Protein AF-A0A6B3HTA2-F1 (afdb_monomer_lite)

Foldseek 3Di:
DEAEADPVPLHTDQPVVVVVVVCPPPPLDDDDYHYLSPPQAQDNPCVLVVLVVCVVVVNPDDDDGGNDDALRHCVVVVRDPDDDDDDDPPPDDVVVCVVSVND

Secondary structure (DSSP, 8-state):
-EEPBPTTTS-B---HHHHTGGGTT-TT-----EE-TT-SSSS-TTHHHHHHHHHHTT-S--------SSGGGGGGGGT-SS------TTS--HHHHHHTT--

Structure (mmCIF, N/CA/C/O backbone):
data_AF-A0A6B3HTA2-F1
#
_entry.id   AF-A0A6B3HTA2-F1
#
loop_
_atom_site.group_PDB
_atom_site.id
_atom_site.type_symbol
_atom_site.label_atom_id
_atom_site.label_alt_id
_atom_site.label_comp_id
_atom_site.label_asym_id
_atom_site.label_entity_id
_atom_site.label_seq_id
_atom_site.pdbx_PDB_ins_code
_atom_site.Cartn_x
_atom_site.Cartn_y
_atom_site.Cartn_z
_atom_site.occupancy
_atom_site.B_iso_or_equiv
_atom_site.auth_seq_id
_atom_site.auth_comp_id
_atom_site.auth_asym_id
_atom_site.auth_atom_id
_atom_site.pdbx_PDB_model_num
ATOM 1 N N . ALA A 1 1 ? -4.062 1.977 -1.933 1.00 88.50 1 ALA A N 1
ATOM 2 C CA . ALA A 1 1 ? -3.319 1.713 -3.174 1.00 88.50 1 ALA A CA 1
ATOM 3 C C . ALA A 1 1 ? -2.576 2.964 -3.619 1.00 88.50 1 ALA A C 1
ATOM 5 O O . ALA A 1 1 ? -3.133 4.068 -3.538 1.00 88.50 1 ALA A O 1
ATOM 6 N N . VAL A 1 2 ? -1.321 2.795 -4.026 1.00 90.19 2 VAL A N 1
ATOM 7 C CA . VAL A 1 2 ? -0.459 3.851 -4.557 1.00 90.19 2 VAL A CA 1
ATOM 8 C C . VAL A 1 2 ? -0.096 3.490 -5.992 1.00 90.19 2 VAL A C 1
ATOM 10 O O . VAL A 1 2 ? 0.506 2.457 -6.210 1.00 90.19 2 VAL A O 1
ATOM 13 N N . ASP A 1 3 ? -0.387 4.370 -6.944 1.00 90.19 3 ASP A N 1
ATOM 14 C CA . ASP A 1 3 ? -0.027 4.210 -8.354 1.00 90.19 3 ASP A CA 1
ATOM 15 C C . ASP A 1 3 ? 1.171 5.115 -8.728 1.00 90.19 3 ASP A C 1
ATOM 17 O O . ASP A 1 3 ? 1.388 6.171 -8.107 1.00 90.19 3 ASP A O 1
ATOM 21 N N . PRO A 1 4 ? 1.960 4.774 -9.763 1.00 87.81 4 PRO A N 1
ATOM 22 C CA . PRO A 1 4 ? 3.072 5.613 -10.186 1.00 87.81 4 PRO A CA 1
ATOM 23 C C . PRO A 1 4 ? 2.568 6.894 -10.866 1.00 87.81 4 PRO A C 1
ATOM 25 O O . PRO A 1 4 ? 1.636 6.887 -11.674 1.00 87.81 4 PRO A O 1
ATOM 28 N N . SER A 1 5 ? 3.219 8.024 -10.582 1.00 87.81 5 SER A N 1
ATOM 29 C CA . SER A 1 5 ? 3.000 9.256 -11.348 1.00 87.81 5 SER A CA 1
ATOM 30 C C . SER A 1 5 ? 3.707 9.222 -12.704 1.00 87.81 5 SER A C 1
ATOM 32 O O . SER A 1 5 ? 4.845 8.777 -12.824 1.00 87.81 5 SER A O 1
ATOM 34 N N . SER A 1 6 ? 3.049 9.765 -13.728 1.00 86.00 6 SER A N 1
ATOM 35 C CA . SER A 1 6 ? 3.623 9.965 -15.057 1.00 86.00 6 SER A CA 1
ATOM 36 C C . SER A 1 6 ? 4.784 10.966 -14.991 1.00 86.00 6 SER A C 1
ATOM 38 O O . SER A 1 6 ? 4.560 12.111 -14.586 1.00 86.00 6 SER A O 1
ATOM 40 N N . PRO A 1 7 ? 5.992 10.606 -15.463 1.00 79.62 7 PRO A N 1
ATOM 41 C CA . PRO A 1 7 ? 7.130 11.525 -15.479 1.00 79.62 7 PRO A CA 1
ATOM 42 C C . PRO A 1 7 ? 6.976 12.643 -16.523 1.00 79.62 7 PRO A C 1
ATOM 44 O O . PRO A 1 7 ? 7.668 13.651 -16.444 1.00 79.62 7 PRO A O 1
ATOM 47 N N . PHE A 1 8 ? 6.067 12.483 -17.492 1.00 84.81 8 PHE A N 1
ATOM 48 C CA . PHE A 1 8 ? 5.852 13.447 -18.575 1.00 84.81 8 PHE A CA 1
ATOM 49 C C . PHE A 1 8 ? 4.739 14.450 -18.271 1.00 84.81 8 PHE A C 1
ATOM 51 O O . PHE A 1 8 ? 4.872 15.630 -18.574 1.00 84.81 8 PHE A O 1
ATOM 58 N N . SER A 1 9 ? 3.627 13.982 -17.695 1.00 86.88 9 SER A N 1
ATOM 59 C CA . SER A 1 9 ? 2.446 14.823 -17.446 1.00 86.88 9 SER A CA 1
ATOM 60 C C . SER A 1 9 ? 2.291 15.257 -15.988 1.00 86.88 9 SER A C 1
ATOM 62 O O . SER A 1 9 ? 1.505 16.156 -15.706 1.00 86.88 9 SER A O 1
ATOM 64 N N . GLY A 1 10 ? 2.972 14.596 -15.044 1.00 82.44 10 GLY A N 1
ATOM 65 C CA . GLY A 1 10 ? 2.767 14.784 -13.603 1.00 82.44 10 GLY A CA 1
ATOM 66 C C . GLY A 1 10 ? 1.437 14.230 -13.065 1.00 82.44 10 GLY A C 1
ATOM 67 O O . GLY A 1 10 ? 1.222 14.224 -11.852 1.00 82.44 10 GLY A O 1
A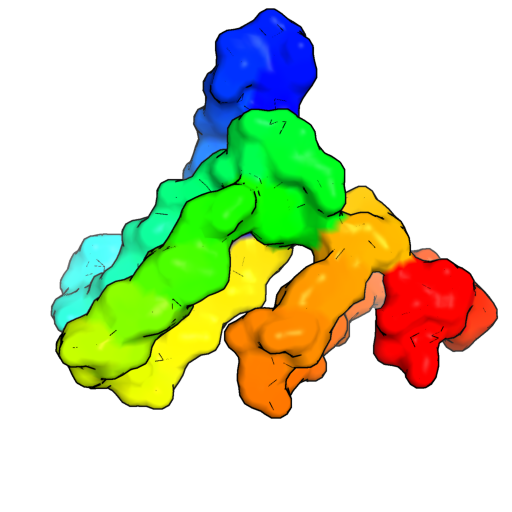TOM 68 N N . GLY A 1 11 ? 0.544 13.751 -13.939 1.00 87.56 11 GLY A N 1
ATOM 69 C CA . GLY A 1 11 ? -0.690 13.060 -13.566 1.00 87.56 11 GLY A CA 1
ATOM 70 C C . GLY A 1 11 ? -0.447 11.614 -13.126 1.00 87.56 11 GLY A C 1
ATOM 71 O O . GLY A 1 11 ? 0.681 11.125 -13.135 1.00 87.56 11 GLY A O 1
ATOM 72 N N . ALA A 1 12 ? -1.513 10.905 -12.759 1.00 86.06 12 ALA A N 1
ATOM 73 C CA . ALA A 1 12 ? -1.463 9.476 -12.459 1.00 86.06 12 ALA A CA 1
ATOM 74 C C . ALA A 1 12 ? -2.743 8.789 -12.931 1.00 86.06 12 ALA A C 1
ATOM 76 O O . ALA A 1 12 ? -3.833 9.357 -12.816 1.00 86.06 12 ALA A O 1
ATOM 77 N N . LEU A 1 13 ? -2.600 7.570 -13.447 1.00 85.56 13 LEU A N 1
ATOM 78 C CA . LEU A 1 13 ? -3.728 6.681 -13.684 1.00 85.56 13 LEU A CA 1
ATOM 79 C C . LEU A 1 13 ? -3.930 5.867 -12.410 1.00 85.56 13 LEU A C 1
ATOM 81 O O . LEU A 1 13 ? -3.093 5.035 -12.094 1.00 85.56 13 LEU A O 1
ATOM 85 N N . LEU A 1 14 ? -5.011 6.143 -11.680 1.00 86.88 14 LEU A N 1
ATOM 86 C CA . LEU A 1 14 ? -5.289 5.483 -10.404 1.00 86.88 14 LEU A CA 1
ATOM 87 C C . LEU A 1 14 ? -6.056 4.173 -10.637 1.00 86.88 14 LEU A C 1
ATOM 89 O O . LEU A 1 14 ? -7.279 4.123 -10.472 1.00 86.88 14 LEU A O 1
ATOM 93 N N . GLY A 1 15 ? -5.350 3.166 -11.153 1.00 83.88 15 GLY A N 1
ATOM 94 C CA . GLY A 1 15 ? -5.940 1.977 -11.767 1.00 83.88 15 GLY A CA 1
ATOM 95 C C . GLY A 1 15 ? -6.525 0.989 -10.765 1.00 83.88 15 GLY A C 1
ATOM 96 O O . GLY A 1 15 ? -7.548 0.362 -11.049 1.00 83.88 15 GLY A O 1
ATOM 97 N N . ASP A 1 16 ? -5.936 0.893 -9.576 1.00 87.69 16 ASP A N 1
ATOM 98 C CA . ASP A 1 16 ? -6.284 -0.150 -8.605 1.00 87.69 16 ASP A CA 1
ATOM 99 C C . ASP A 1 16 ? -7.721 -0.024 -8.102 1.00 87.69 16 ASP A C 1
ATOM 101 O O . ASP A 1 16 ? -8.432 -1.016 -7.943 1.00 87.69 16 ASP A O 1
ATOM 105 N N . ARG A 1 17 ? -8.226 1.209 -7.979 1.00 86.06 17 ARG A N 1
ATOM 106 C CA . ARG A 1 17 ? -9.622 1.447 -7.582 1.00 86.06 17 ARG A CA 1
ATOM 107 C C . ARG A 1 17 ? -10.623 0.822 -8.550 1.00 86.06 17 ARG A C 1
ATOM 109 O O . ARG A 1 17 ? -11.670 0.361 -8.109 1.00 86.06 17 ARG A O 1
ATOM 116 N N . ILE A 1 18 ? -10.326 0.804 -9.850 1.00 87.25 18 ILE A N 1
ATOM 117 C CA . ILE A 1 18 ? -11.231 0.228 -10.857 1.00 87.25 18 ILE A CA 1
ATOM 118 C C . ILE A 1 18 ? -11.380 -1.284 -10.637 1.00 87.25 18 ILE A C 1
ATOM 120 O O . ILE A 1 18 ? -12.449 -1.835 -10.883 1.00 87.25 18 ILE A O 1
ATOM 124 N N . ARG A 1 19 ? -10.339 -1.948 -10.118 1.00 89.19 19 ARG A N 1
ATOM 125 C CA . ARG A 1 19 ? -10.356 -3.383 -9.797 1.00 89.19 19 ARG A CA 1
ATOM 126 C C . ARG A 1 19 ? -11.111 -3.705 -8.503 1.00 89.19 19 ARG A C 1
ATOM 128 O O . ARG A 1 19 ? -11.445 -4.861 -8.285 1.00 89.19 19 ARG A O 1
ATOM 135 N N . MET A 1 20 ? -11.407 -2.701 -7.676 1.00 89.69 20 MET A N 1
ATOM 136 C CA . MET A 1 20 ? -12.119 -2.832 -6.397 1.00 89.69 20 MET A CA 1
ATOM 137 C C . MET A 1 20 ? -13.566 -2.312 -6.454 1.00 89.69 20 MET A C 1
ATOM 139 O O . MET A 1 20 ? -14.128 -1.926 -5.428 1.00 89.69 20 MET A O 1
ATOM 143 N N . ALA A 1 21 ? -14.171 -2.251 -7.644 1.00 86.88 21 ALA A N 1
ATOM 144 C CA . ALA A 1 21 ? -15.482 -1.629 -7.838 1.00 86.88 21 ALA A CA 1
ATOM 145 C C . ALA A 1 21 ? -16.585 -2.237 -6.953 1.00 86.88 21 ALA A C 1
ATOM 147 O O . ALA A 1 21 ? -17.432 -1.499 -6.454 1.00 86.88 21 ALA A O 1
ATOM 148 N N . ASP A 1 22 ? -16.522 -3.544 -6.688 1.00 88.81 22 ASP A N 1
ATOM 149 C CA . ASP A 1 22 ? -17.493 -4.255 -5.847 1.00 88.81 22 ASP A CA 1
ATOM 150 C C . ASP A 1 22 ? -17.510 -3.751 -4.392 1.00 88.81 22 ASP A C 1
ATOM 152 O O . ASP A 1 22 ? -18.541 -3.810 -3.725 1.00 88.81 22 ASP A O 1
ATOM 156 N N . HIS A 1 23 ? -16.399 -3.183 -3.911 1.00 89.38 23 HIS A N 1
ATOM 157 C CA . HIS A 1 23 ? -16.288 -2.601 -2.570 1.00 89.38 23 HIS A CA 1
ATOM 158 C C . HIS A 1 23 ? -16.565 -1.094 -2.534 1.00 89.38 23 HIS A C 1
ATOM 160 O O . HIS A 1 23 ? -16.553 -0.492 -1.464 1.00 89.38 23 HIS A O 1
ATOM 166 N N . ALA A 1 24 ? -16.827 -0.448 -3.676 1.00 84.31 24 ALA A N 1
ATOM 167 C CA . ALA A 1 24 ? -17.016 1.003 -3.729 1.00 84.31 24 ALA A CA 1
ATOM 168 C C . ALA A 1 24 ? -18.249 1.488 -2.944 1.00 84.31 24 ALA A C 1
ATOM 170 O O . ALA A 1 24 ? -18.290 2.645 -2.527 1.00 84.31 24 ALA A O 1
ATOM 171 N N . SER A 1 25 ? -19.246 0.620 -2.759 1.00 86.69 25 SER A N 1
ATOM 172 C CA . SER A 1 25 ? -20.464 0.888 -1.984 1.00 86.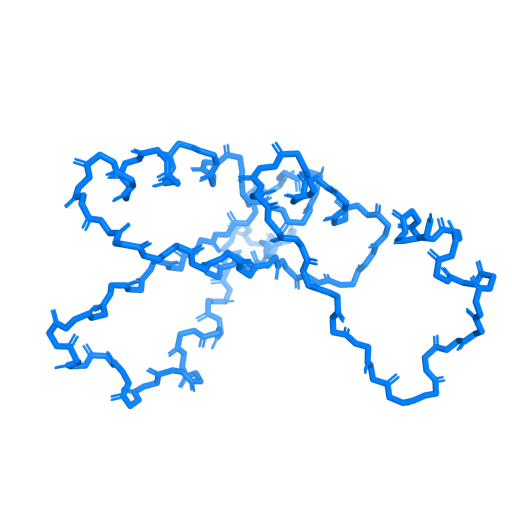69 25 SER A CA 1
ATOM 173 C C . SER A 1 25 ? -20.522 0.133 -0.656 1.00 86.69 25 SER A C 1
ATOM 175 O O . SER A 1 25 ? -21.569 0.138 -0.009 1.00 86.69 25 SER A O 1
ATOM 177 N N . ASP A 1 26 ? -19.444 -0.545 -0.263 1.00 93.62 26 ASP A N 1
ATOM 178 C CA . ASP A 1 26 ? -19.393 -1.268 1.002 1.00 93.62 26 ASP A CA 1
ATOM 179 C C . ASP A 1 26 ? -19.224 -0.260 2.157 1.00 93.62 26 ASP A C 1
ATOM 181 O O . ASP A 1 26 ? -18.210 0.440 2.214 1.00 93.62 26 ASP A O 1
ATOM 185 N N . PRO A 1 27 ? -20.202 -0.142 3.077 1.00 90.81 27 PRO A N 1
ATOM 186 C CA . PRO A 1 27 ? -20.157 0.847 4.152 1.00 90.81 27 PRO A CA 1
ATOM 187 C C . PRO A 1 27 ? -19.008 0.618 5.143 1.00 90.81 27 PRO A C 1
ATOM 189 O O . PRO A 1 27 ? -18.656 1.546 5.869 1.00 90.81 27 PRO A O 1
ATOM 192 N N . GLY A 1 28 ? -18.430 -0.588 5.188 1.00 92.81 28 GLY A N 1
ATOM 193 C CA . GLY A 1 28 ? -17.268 -0.908 6.016 1.00 92.81 28 GLY A CA 1
ATOM 194 C C . GLY A 1 28 ? -15.926 -0.619 5.342 1.00 92.81 28 GLY A C 1
ATOM 195 O O . GLY A 1 28 ? -14.886 -0.799 5.971 1.00 92.81 28 GLY A O 1
ATOM 196 N N . VAL A 1 29 ? -15.919 -0.185 4.077 1.00 94.62 29 VAL A N 1
ATOM 197 C CA . VAL A 1 29 ? -14.695 -0.048 3.284 1.00 94.62 29 VAL A CA 1
ATOM 198 C C . VAL A 1 29 ? -14.470 1.398 2.868 1.00 94.62 29 VAL A C 1
ATOM 200 O O . VAL A 1 29 ? -15.290 2.040 2.215 1.00 94.62 29 VAL A O 1
ATOM 203 N N . TYR A 1 30 ? -13.279 1.902 3.182 1.00 94.19 30 TYR A N 1
ATOM 204 C CA . TYR A 1 30 ? -12.795 3.180 2.683 1.00 94.19 30 TYR A CA 1
ATOM 205 C C . TYR A 1 30 ? -11.597 2.973 1.754 1.00 94.19 30 TYR A C 1
ATOM 207 O O . TYR A 1 30 ? -10.582 2.404 2.147 1.00 94.19 30 TYR A O 1
ATOM 215 N N . ILE A 1 31 ? -11.687 3.479 0.518 1.00 93.56 31 ILE A N 1
ATOM 216 C CA . ILE A 1 31 ? -10.624 3.337 -0.489 1.00 93.56 31 ILE A CA 1
ATOM 217 C C . ILE A 1 31 ? -10.022 4.700 -0.823 1.00 93.56 31 ILE A C 1
ATOM 219 O O . ILE A 1 31 ? -10.626 5.522 -1.525 1.00 93.56 31 ILE A O 1
ATOM 223 N N . ARG A 1 32 ? -8.763 4.911 -0.430 1.00 94.00 32 ARG A N 1
ATOM 224 C CA . ARG A 1 32 ? -7.955 6.054 -0.871 1.00 94.00 32 ARG A CA 1
ATOM 225 C C . ARG A 1 32 ? -6.930 5.631 -1.923 1.00 94.00 32 ARG A C 1
ATOM 227 O O . ARG A 1 32 ? -6.012 4.868 -1.635 1.00 94.00 32 ARG A O 1
ATOM 234 N N . SER A 1 33 ? -7.069 6.186 -3.126 1.00 94.06 33 SER A N 1
ATOM 235 C CA . SER A 1 33 ? -6.065 6.072 -4.189 1.00 94.06 33 SER A CA 1
ATOM 236 C C . SER A 1 33 ? -5.095 7.247 -4.119 1.00 94.06 33 SER A C 1
ATOM 238 O O . SER A 1 33 ? -5.508 8.397 -3.912 1.00 94.06 33 SER A O 1
ATOM 240 N N . MET A 1 34 ? -3.805 6.964 -4.261 1.00 94.19 34 MET A N 1
ATOM 241 C CA . MET A 1 34 ? -2.723 7.941 -4.150 1.00 94.19 34 MET A CA 1
ATOM 242 C C . MET A 1 34 ? -1.753 7.765 -5.312 1.00 94.19 34 MET A C 1
ATOM 244 O O . MET A 1 34 ? -1.654 6.688 -5.876 1.00 94.19 34 MET A O 1
ATOM 248 N N . ALA A 1 35 ? -1.035 8.827 -5.660 1.00 92.19 35 ALA A N 1
ATOM 249 C CA . ALA A 1 35 ? 0.035 8.765 -6.646 1.00 92.19 35 ALA A CA 1
ATOM 250 C C . ALA A 1 35 ? 1.372 9.071 -5.969 1.00 92.19 35 ALA A C 1
ATOM 252 O O . ALA A 1 35 ? 1.388 9.888 -5.041 1.00 92.19 35 ALA A O 1
ATOM 253 N N . THR A 1 36 ? 2.480 8.498 -6.447 1.00 89.44 36 THR A N 1
ATOM 254 C CA . THR A 1 36 ? 3.819 8.758 -5.872 1.00 89.44 36 THR A CA 1
ATOM 255 C C . THR A 1 36 ? 4.228 10.224 -5.919 1.00 89.44 36 THR A C 1
ATOM 257 O O . THR A 1 36 ? 4.956 10.689 -5.047 1.00 89.44 36 THR A O 1
ATOM 260 N N . ARG A 1 37 ? 3.746 10.976 -6.919 1.00 89.31 37 ARG A N 1
ATOM 261 C CA . ARG A 1 37 ? 4.051 12.400 -7.147 1.00 89.31 37 ARG A CA 1
ATOM 262 C C . ARG A 1 37 ? 5.555 12.685 -7.191 1.00 89.31 37 ARG A C 1
ATOM 264 O O . ARG A 1 37 ? 6.011 13.704 -6.685 1.00 89.31 37 ARG A O 1
ATOM 271 N N . GLY A 1 38 ? 6.310 11.779 -7.811 1.00 81.81 38 GLY A N 1
ATOM 272 C CA . GLY A 1 38 ? 7.762 11.897 -7.956 1.00 81.81 38 GLY A CA 1
ATOM 273 C C . GLY A 1 38 ? 8.561 11.459 -6.728 1.00 81.81 38 GLY A C 1
ATOM 274 O O . GLY A 1 38 ? 9.782 11.583 -6.747 1.00 81.81 38 GLY A O 1
ATOM 275 N N . HIS A 1 39 ? 7.907 10.934 -5.683 1.00 85.31 39 HIS A N 1
ATOM 276 C CA . HIS A 1 39 ? 8.607 10.267 -4.585 1.00 85.31 39 HIS A CA 1
ATOM 277 C C . HIS A 1 39 ? 9.379 9.056 -5.111 1.00 85.31 39 HIS A C 1
ATOM 279 O O . HIS A 1 39 ? 8.843 8.251 -5.876 1.00 85.31 39 HIS A O 1
ATOM 285 N N . LEU A 1 40 ? 10.643 8.952 -4.704 1.00 76.56 40 LEU A N 1
ATOM 286 C CA . LEU A 1 40 ? 11.513 7.830 -5.033 1.00 76.56 40 LEU A CA 1
ATOM 287 C C . LEU A 1 40 ? 11.237 6.705 -4.031 1.00 76.56 40 LEU A C 1
ATOM 289 O O . LEU A 1 40 ? 11.865 6.643 -2.979 1.00 76.56 40 LEU A O 1
ATOM 293 N N . GLY A 1 41 ? 10.265 5.851 -4.346 1.00 83.06 41 GLY A N 1
ATOM 294 C CA . GLY A 1 41 ? 9.855 4.745 -3.486 1.00 83.06 41 GLY A CA 1
ATOM 295 C C . GLY A 1 41 ? 8.556 4.088 -3.945 1.00 83.06 41 GLY A C 1
ATOM 296 O O . GLY A 1 41 ? 7.886 4.571 -4.859 1.00 83.06 41 GLY A O 1
ATOM 297 N N . GLY A 1 42 ? 8.184 2.998 -3.274 1.00 87.31 42 GLY A N 1
ATOM 298 C CA . GLY A 1 42 ? 6.916 2.293 -3.507 1.00 87.31 42 GLY A CA 1
ATOM 299 C C . GLY A 1 42 ? 5.673 2.996 -2.961 1.00 87.31 42 GLY A C 1
ATOM 300 O O . GLY A 1 42 ? 4.562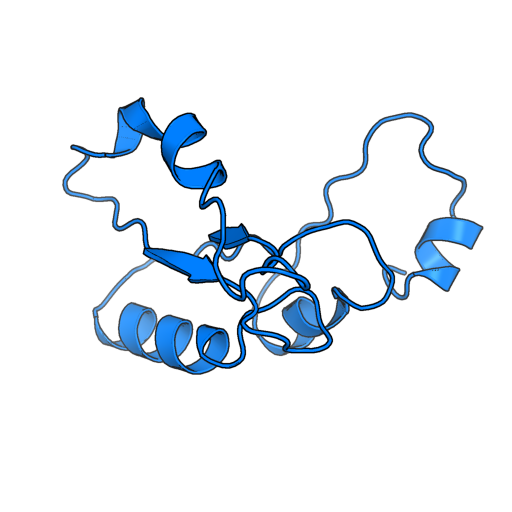 2.507 -3.158 1.00 87.31 42 GLY A O 1
ATOM 301 N N . LEU A 1 43 ? 5.842 4.116 -2.255 1.00 91.50 43 LEU A N 1
ATOM 302 C CA . LEU A 1 43 ? 4.774 4.841 -1.576 1.00 91.50 43 LEU A CA 1
ATOM 303 C C . LEU A 1 43 ? 4.641 6.278 -2.082 1.00 91.50 43 LEU A C 1
ATOM 305 O O . LEU A 1 43 ? 5.529 6.849 -2.707 1.00 91.50 43 LEU A O 1
ATOM 309 N N . ALA A 1 44 ? 3.497 6.891 -1.795 1.00 92.88 44 ALA A N 1
ATOM 310 C CA . ALA A 1 44 ? 3.365 8.335 -1.890 1.00 92.88 44 ALA A CA 1
ATOM 311 C C . ALA A 1 44 ? 3.975 8.977 -0.642 1.00 92.88 44 ALA A C 1
ATOM 313 O O . ALA A 1 44 ? 3.779 8.470 0.460 1.00 92.88 44 ALA A O 1
ATOM 314 N N . TRP A 1 45 ? 4.591 10.153 -0.787 1.00 91.69 45 TRP A N 1
ATOM 315 C CA . TRP A 1 45 ? 5.104 10.930 0.353 1.00 91.69 45 TRP A CA 1
ATOM 316 C C . TRP A 1 45 ? 4.062 11.147 1.466 1.00 91.69 45 TRP A C 1
ATOM 318 O O . TRP A 1 45 ? 4.401 11.266 2.640 1.00 91.69 45 TRP A O 1
ATOM 328 N N . SER A 1 46 ? 2.781 11.220 1.091 1.00 94.31 46 SER A N 1
ATOM 329 C CA . SER A 1 46 ? 1.661 11.421 2.010 1.00 94.31 46 SER A CA 1
ATOM 330 C C . SER A 1 46 ? 1.065 10.128 2.591 1.00 94.31 46 SER A C 1
ATOM 332 O O . SER A 1 46 ? 0.102 10.202 3.357 1.00 94.31 46 SER A O 1
ATOM 334 N N . ALA A 1 47 ? 1.573 8.949 2.215 1.00 94.75 47 ALA A N 1
ATOM 335 C CA . ALA A 1 47 ? 1.033 7.666 2.664 1.00 94.75 47 ALA A CA 1
ATOM 336 C C . ALA A 1 47 ? 1.169 7.461 4.187 1.00 94.75 47 ALA A C 1
ATOM 338 O O . ALA A 1 47 ? 0.154 7.136 4.803 1.00 94.75 47 ALA A O 1
ATOM 339 N N . PRO A 1 48 ? 2.317 7.747 4.841 1.00 94.81 48 PRO A N 1
ATOM 340 C CA . PRO A 1 48 ? 2.438 7.628 6.300 1.00 94.81 48 PRO A CA 1
ATOM 341 C C . PRO A 1 48 ? 1.415 8.470 7.075 1.00 94.81 48 PRO A C 1
ATOM 343 O O . PRO A 1 48 ? 0.868 8.052 8.093 1.00 94.81 48 PRO A O 1
ATOM 346 N N . GLN A 1 49 ? 1.124 9.674 6.588 1.00 96.69 49 GLN A N 1
ATOM 347 C CA . GLN A 1 49 ? 0.148 10.577 7.189 1.00 96.69 49 GLN A CA 1
ATOM 348 C C . GLN A 1 49 ? -1.275 10.057 6.970 1.00 96.69 49 GLN A C 1
ATOM 350 O O . GLN A 1 49 ? -2.095 10.150 7.878 1.00 96.69 49 GLN A O 1
ATOM 355 N N . ALA A 1 50 ? -1.567 9.484 5.799 1.00 96.94 50 ALA A N 1
ATOM 356 C CA . ALA A 1 50 ? -2.855 8.854 5.533 1.00 96.94 50 ALA A CA 1
ATOM 357 C C . ALA A 1 50 ? -3.101 7.649 6.455 1.00 96.94 50 ALA A C 1
ATOM 359 O O . ALA A 1 50 ? -4.191 7.548 7.008 1.00 96.94 50 ALA A O 1
ATOM 360 N N . ILE A 1 51 ? -2.090 6.800 6.683 1.00 97.19 51 ILE A N 1
ATOM 361 C CA . ILE A 1 51 ? -2.173 5.666 7.621 1.00 97.19 51 ILE A CA 1
ATOM 362 C C . ILE A 1 51 ? -2.564 6.162 9.018 1.00 97.19 51 ILE A C 1
ATOM 364 O O . ILE A 1 51 ? -3.544 5.690 9.580 1.00 97.19 51 ILE A O 1
ATOM 368 N N . ARG A 1 52 ? -1.879 7.191 9.536 1.00 97.00 52 ARG A N 1
ATOM 369 C CA . ARG A 1 52 ? -2.187 7.778 10.856 1.00 97.00 52 ARG A CA 1
ATOM 370 C C . ARG A 1 52 ? -3.601 8.347 10.953 1.00 97.00 52 ARG A C 1
ATOM 372 O O . ARG A 1 52 ? -4.217 8.278 12.008 1.00 97.00 52 ARG A O 1
ATOM 379 N N . VAL A 1 53 ? -4.104 8.946 9.874 1.00 97.94 53 VAL A N 1
ATOM 380 C CA . VAL A 1 53 ? -5.475 9.474 9.841 1.00 97.94 53 VAL A CA 1
ATOM 381 C C . VAL A 1 53 ? -6.497 8.341 9.873 1.00 97.94 53 VAL A C 1
ATOM 383 O O . VAL A 1 53 ? -7.497 8.473 10.567 1.00 97.94 53 VAL A O 1
ATOM 386 N N . LEU A 1 54 ? -6.259 7.250 9.143 1.00 97.25 54 LEU A N 1
ATOM 387 C CA . LEU A 1 54 ? -7.155 6.090 9.128 1.00 97.25 54 LEU A CA 1
ATOM 388 C C . LEU A 1 54 ? -7.164 5.360 10.474 1.00 97.25 54 LEU A C 1
ATOM 390 O O . LEU A 1 54 ? -8.233 5.014 10.966 1.00 97.25 54 LEU A O 1
ATOM 394 N N . ASP A 1 55 ? -5.997 5.216 11.098 1.00 97.06 55 ASP A N 1
ATOM 395 C CA . ASP A 1 55 ? -5.859 4.660 12.448 1.00 97.06 55 ASP A CA 1
ATOM 396 C C . ASP A 1 55 ? -6.642 5.505 13.466 1.00 97.06 55 ASP A C 1
ATOM 398 O O . ASP A 1 55 ? -7.549 5.022 14.142 1.00 97.06 55 ASP A O 1
ATOM 402 N N . ALA A 1 56 ? -6.419 6.824 13.466 1.00 97.88 56 ALA A N 1
ATOM 403 C CA . ALA A 1 56 ? -7.157 7.750 14.325 1.00 97.88 56 ALA A CA 1
ATOM 404 C C . ALA A 1 56 ? -8.668 7.818 14.021 1.00 97.88 56 A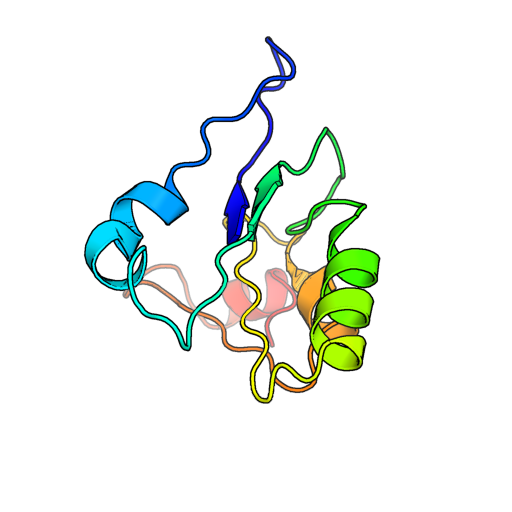LA A C 1
ATOM 406 O O . ALA A 1 56 ? -9.449 8.213 14.888 1.00 97.88 56 ALA A O 1
ATOM 407 N N . ALA A 1 57 ? -9.089 7.461 12.805 1.00 96.50 57 ALA A N 1
ATOM 408 C CA . ALA A 1 57 ? -10.495 7.379 12.415 1.00 96.50 57 ALA A CA 1
ATOM 409 C C . ALA A 1 57 ? -11.172 6.071 12.863 1.00 96.50 57 ALA A C 1
ATOM 411 O O . ALA A 1 57 ? -12.377 5.923 12.658 1.00 96.50 57 ALA A O 1
ATOM 412 N N . GLY A 1 58 ? -10.432 5.148 13.485 1.00 96.50 58 GLY A N 1
ATOM 413 C CA . GLY A 1 58 ? -10.955 3.879 13.985 1.00 96.50 58 GLY A CA 1
ATOM 414 C C . GLY A 1 58 ? -11.069 2.795 12.915 1.00 96.50 58 GLY A C 1
ATOM 415 O O . GLY A 1 58 ? -11.920 1.920 13.037 1.00 96.50 58 GLY A O 1
ATOM 416 N N . CYS A 1 59 ? -10.262 2.848 11.850 1.00 96.94 59 CYS A N 1
ATOM 417 C CA . CYS A 1 59 ? -10.166 1.729 10.915 1.00 96.94 59 CYS A CA 1
ATOM 418 C C . CYS A 1 59 ? -9.441 0.552 11.585 1.00 96.94 59 CYS A C 1
ATOM 420 O O . CYS A 1 59 ? -8.236 0.624 11.800 1.00 96.94 59 CYS A O 1
ATOM 422 N N . ASP A 1 60 ? -10.159 -0.544 11.847 1.00 95.69 60 ASP A N 1
ATOM 423 C CA . ASP A 1 60 ? -9.596 -1.734 12.506 1.00 95.69 60 ASP A CA 1
ATOM 424 C C . ASP A 1 60 ? -8.459 -2.388 11.700 1.00 95.69 60 ASP A C 1
ATOM 426 O O . ASP A 1 60 ? -7.530 -2.963 12.263 1.00 95.69 60 ASP A O 1
ATOM 430 N N . VAL A 1 61 ? -8.544 -2.322 10.366 1.00 96.69 61 VAL A N 1
ATOM 431 C CA . VAL A 1 61 ? -7.550 -2.878 9.441 1.00 96.69 61 VAL A CA 1
ATOM 432 C C . VAL A 1 61 ? -7.231 -1.850 8.363 1.00 96.69 61 VAL A C 1
ATOM 434 O O . VAL A 1 61 ? -8.122 -1.363 7.665 1.00 96.69 61 VAL A O 1
ATOM 437 N N . ILE A 1 62 ? -5.942 -1.557 8.187 1.00 97.69 62 ILE A N 1
ATOM 438 C CA . ILE A 1 62 ? -5.440 -0.639 7.161 1.00 97.69 62 ILE A CA 1
ATOM 439 C C . ILE A 1 62 ? -4.565 -1.429 6.192 1.00 97.69 62 ILE A C 1
ATOM 441 O O . ILE A 1 62 ? -3.456 -1.840 6.524 1.00 97.69 62 ILE A O 1
ATOM 445 N N . LEU A 1 63 ? -5.060 -1.626 4.970 1.00 96.31 63 LEU A N 1
ATOM 446 C CA . LEU A 1 63 ? -4.298 -2.259 3.896 1.00 96.31 63 LEU A CA 1
ATOM 447 C C . LEU A 1 63 ? -3.611 -1.198 3.036 1.00 96.31 63 LEU A C 1
ATOM 449 O O . LEU A 1 63 ? -4.255 -0.294 2.496 1.00 96.31 63 LEU A O 1
ATOM 453 N N . VAL A 1 64 ? -2.295 -1.335 2.881 1.00 95.50 64 VAL A N 1
ATOM 454 C CA . VAL A 1 64 ? -1.477 -0.450 2.049 1.00 95.50 64 VAL A CA 1
ATOM 455 C C . VAL A 1 64 ? -0.850 -1.262 0.928 1.00 95.50 64 VAL A C 1
ATOM 457 O O . VAL A 1 64 ? 0.002 -2.114 1.150 1.00 95.50 64 VAL A O 1
ATOM 460 N N . GLU A 1 65 ? -1.278 -0.959 -0.289 1.00 93.31 65 GLU A N 1
ATOM 461 C CA . GLU A 1 65 ? -0.696 -1.481 -1.522 1.00 93.31 65 GLU A CA 1
ATOM 462 C C . GLU A 1 65 ? 0.262 -0.438 -2.100 1.00 93.31 65 GLU A C 1
ATOM 464 O O . GLU A 1 65 ? -0.116 0.731 -2.264 1.00 93.31 65 GLU A O 1
ATOM 469 N N . THR A 1 66 ? 1.504 -0.860 -2.339 1.00 91.88 66 THR A N 1
ATOM 470 C CA . THR A 1 66 ? 2.559 -0.063 -2.973 1.00 91.88 66 THR A CA 1
ATOM 471 C C . THR A 1 66 ? 2.379 -0.046 -4.492 1.00 91.88 66 THR A C 1
ATOM 473 O O . THR A 1 66 ? 1.603 -0.815 -5.044 1.00 91.88 66 THR A O 1
ATOM 476 N N . VAL A 1 67 ? 3.144 0.803 -5.176 1.00 88.12 67 VAL A N 1
ATOM 477 C CA . VAL A 1 67 ? 3.181 0.895 -6.651 1.00 88.12 67 VAL A CA 1
ATOM 478 C C . VAL A 1 67 ? 3.557 -0.414 -7.343 1.00 88.12 67 VAL A C 1
ATOM 480 O O . VAL A 1 67 ? 3.106 -0.683 -8.456 1.00 88.12 67 VAL A O 1
ATOM 483 N N . GLY A 1 68 ? 4.419 -1.201 -6.700 1.00 77.75 68 GLY A N 1
ATOM 484 C CA . GLY A 1 68 ? 5.052 -2.372 -7.291 1.00 77.75 68 GLY A CA 1
ATOM 485 C C . GLY A 1 68 ? 6.194 -2.065 -8.274 1.00 77.75 68 GLY A C 1
ATOM 486 O O . GLY A 1 68 ? 6.370 -0.946 -8.751 1.00 77.75 68 GLY A O 1
ATOM 487 N N . VAL A 1 69 ? 6.940 -3.137 -8.563 1.00 63.81 69 VAL A N 1
ATOM 488 C CA . VAL A 1 69 ? 8.140 -3.291 -9.410 1.00 63.81 69 VAL A CA 1
ATOM 489 C C . VAL A 1 69 ? 9.364 -2.419 -9.092 1.00 63.81 69 VAL A C 1
ATOM 491 O O . VAL A 1 69 ? 9.695 -1.477 -9.811 1.00 63.81 69 VAL A O 1
ATOM 494 N N . GLY A 1 70 ? 10.167 -2.893 -8.136 1.00 64.44 70 GLY A N 1
ATOM 495 C CA . GLY A 1 70 ? 11.507 -2.383 -7.878 1.00 64.44 70 GLY A CA 1
ATOM 496 C C . GLY A 1 70 ? 12.038 -2.694 -6.477 1.00 64.44 70 GLY A C 1
ATOM 497 O O . GLY A 1 70 ? 11.342 -3.122 -5.566 1.00 64.44 70 GLY A O 1
ATOM 498 N N . GLN A 1 71 ? 13.332 -2.444 -6.279 1.00 58.16 71 GLN A N 1
ATOM 499 C CA . GLN A 1 71 ? 13.958 -2.532 -4.949 1.00 58.16 71 GLN A CA 1
ATOM 500 C C . GLN A 1 71 ? 13.627 -1.325 -4.059 1.00 58.16 71 GLN A C 1
ATOM 502 O O . GLN A 1 71 ? 14.056 -1.239 -2.913 1.00 58.16 71 GLN A O 1
ATOM 507 N N . SER A 1 72 ? 12.895 -0.355 -4.602 1.00 63.34 72 SER A N 1
ATOM 508 C CA . SER A 1 72 ? 12.531 0.884 -3.921 1.00 63.34 72 SER A CA 1
ATOM 509 C C . SER A 1 72 ? 11.235 0.745 -3.113 1.00 63.34 72 SER A C 1
ATOM 511 O O . SER A 1 72 ? 10.848 1.680 -2.414 1.00 63.34 72 SER A O 1
ATOM 513 N N . GLU A 1 73 ? 10.566 -0.413 -3.163 1.00 71.44 73 GLU A N 1
ATOM 514 C CA . GLU A 1 73 ? 9.311 -0.655 -2.441 1.00 71.44 73 GLU A CA 1
ATOM 515 C C . GLU A 1 73 ? 9.480 -1.166 -1.003 1.00 71.44 73 GLU A C 1
ATOM 517 O O . GLU A 1 73 ? 8.482 -1.320 -0.304 1.00 71.44 73 GLU A O 1
ATOM 522 N N . VAL A 1 74 ? 10.710 -1.359 -0.512 1.00 76.94 74 VAL A N 1
ATOM 523 C CA . VAL A 1 74 ? 10.970 -1.857 0.858 1.00 76.94 74 VAL A CA 1
ATOM 524 C C . VAL A 1 74 ? 10.549 -0.847 1.941 1.00 76.94 74 VAL A C 1
ATOM 526 O O . VAL A 1 74 ? 10.397 -1.207 3.104 1.00 76.94 74 VAL A O 1
ATOM 529 N N . GLU A 1 75 ? 10.279 0.412 1.573 1.00 86.12 75 GLU A N 1
ATOM 530 C CA . GLU A 1 75 ? 9.810 1.460 2.495 1.00 86.12 75 GLU A CA 1
ATOM 531 C C . GLU A 1 75 ? 8.566 1.034 3.296 1.00 86.12 75 GLU A C 1
ATOM 533 O O . GLU A 1 75 ? 8.439 1.397 4.470 1.00 86.12 75 GLU A O 1
ATOM 538 N N . ILE A 1 76 ? 7.694 0.203 2.708 1.00 89.44 76 ILE A N 1
ATOM 539 C CA . ILE A 1 76 ? 6.487 -0.307 3.372 1.00 89.44 76 ILE A CA 1
ATOM 540 C C . ILE A 1 76 ? 6.793 -1.092 4.651 1.00 89.44 76 ILE A C 1
ATOM 542 O O . ILE A 1 76 ? 6.025 -1.002 5.606 1.00 89.44 76 ILE A O 1
ATOM 546 N N . ALA A 1 77 ? 7.945 -1.767 4.722 1.00 89.06 77 ALA A N 1
ATOM 547 C CA . ALA A 1 77 ? 8.353 -2.534 5.897 1.00 89.06 77 ALA A CA 1
ATOM 548 C C . ALA A 1 77 ? 8.540 -1.654 7.144 1.00 89.06 77 ALA A C 1
ATOM 550 O O . ALA A 1 77 ? 8.440 -2.140 8.264 1.00 89.06 77 ALA A O 1
ATOM 551 N N . SER A 1 78 ? 8.786 -0.352 6.959 1.00 90.06 78 SER A N 1
ATOM 552 C CA . SER A 1 78 ? 8.878 0.617 8.058 1.00 90.06 78 SER A CA 1
ATOM 553 C C . SER A 1 78 ? 7.535 1.241 8.454 1.00 90.06 78 SER A C 1
ATOM 555 O O . SER A 1 78 ? 7.461 1.919 9.477 1.00 90.06 78 SER A O 1
ATOM 557 N N . GLN A 1 79 ? 6.496 1.069 7.629 1.00 92.69 79 GLN A N 1
ATOM 558 C CA . GLN A 1 79 ? 5.195 1.730 7.780 1.00 92.69 79 GLN A CA 1
ATOM 559 C C . GLN A 1 79 ? 4.071 0.776 8.201 1.00 92.69 79 GLN A C 1
ATOM 561 O O . GLN A 1 79 ? 3.010 1.251 8.598 1.00 92.69 79 GLN A O 1
ATOM 566 N N . ALA A 1 80 ? 4.278 -0.537 8.088 1.00 93.81 80 ALA A N 1
ATOM 567 C CA . ALA A 1 80 ? 3.270 -1.554 8.359 1.00 93.81 80 ALA A CA 1
ATOM 568 C C . ALA A 1 80 ? 3.740 -2.545 9.430 1.00 93.81 80 ALA A C 1
ATOM 570 O O . ALA A 1 80 ? 4.890 -2.981 9.417 1.00 93.81 80 ALA A O 1
ATOM 571 N N . ASP A 1 81 ? 2.819 -2.967 10.300 1.00 95.69 81 ASP A N 1
ATOM 572 C CA . ASP A 1 81 ? 3.081 -3.990 11.323 1.00 95.69 81 ASP A CA 1
ATOM 573 C C . ASP A 1 81 ? 3.379 -5.363 10.709 1.00 95.69 81 ASP A C 1
ATOM 575 O O . ASP A 1 81 ? 4.104 -6.183 11.268 1.00 95.69 81 ASP A O 1
ATOM 579 N N . THR A 1 82 ? 2.787 -5.644 9.549 1.00 94.19 82 THR A N 1
ATOM 580 C CA . THR A 1 82 ? 3.008 -6.868 8.781 1.00 94.19 82 THR A CA 1
ATOM 581 C C . THR A 1 82 ? 3.122 -6.518 7.309 1.00 94.19 82 THR A C 1
ATOM 583 O O . THR A 1 82 ? 2.260 -5.844 6.750 1.00 94.19 82 THR A O 1
ATOM 586 N N . SER A 1 83 ? 4.186 -7.002 6.673 1.00 90.62 83 SER A N 1
ATOM 587 C CA . SER A 1 83 ? 4.408 -6.848 5.236 1.00 90.62 83 SER A CA 1
ATOM 588 C C . SER A 1 83 ? 4.166 -8.171 4.523 1.00 90.62 83 SER A C 1
ATOM 590 O O . SER A 1 83 ? 4.692 -9.208 4.924 1.00 90.62 83 SER A O 1
ATOM 592 N N . VAL A 1 84 ? 3.377 -8.127 3.451 1.00 90.00 84 VAL A N 1
ATOM 593 C CA . VAL A 1 84 ? 3.108 -9.277 2.583 1.00 90.00 84 VAL A CA 1
ATOM 594 C C . VAL A 1 84 ? 3.683 -8.980 1.210 1.00 90.00 84 VAL A C 1
ATOM 596 O O . VAL A 1 84 ? 3.361 -7.961 0.605 1.00 90.00 84 VAL A O 1
ATOM 599 N N . VAL A 1 85 ? 4.519 -9.886 0.709 1.00 86.44 85 VAL A N 1
ATOM 600 C CA . VAL A 1 85 ? 5.077 -9.786 -0.640 1.00 86.44 85 VAL A CA 1
ATOM 601 C C . VAL A 1 85 ? 4.344 -10.749 -1.560 1.00 86.44 85 VAL A C 1
ATOM 603 O O . VAL A 1 85 ? 4.322 -11.958 -1.330 1.00 86.44 85 VAL A O 1
ATOM 606 N N . LEU A 1 86 ? 3.757 -10.202 -2.623 1.00 84.81 86 LEU A N 1
ATOM 607 C CA . LEU A 1 86 ? 3.103 -10.970 -3.674 1.00 84.81 86 LEU A CA 1
ATOM 608 C C . LEU A 1 86 ? 4.088 -11.194 -4.823 1.00 84.81 86 LEU A C 1
ATOM 610 O O . LEU A 1 86 ? 4.561 -10.246 -5.447 1.00 84.81 86 LEU A O 1
ATOM 614 N N . LEU A 1 87 ? 4.396 -12.460 -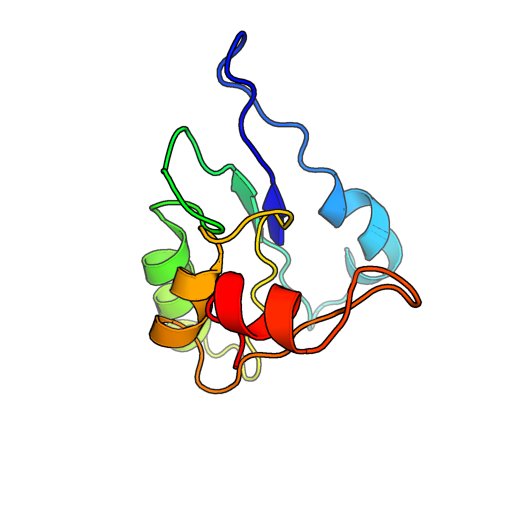5.102 1.00 79.69 87 LEU A N 1
ATOM 615 C CA . LEU A 1 87 ? 5.299 -12.866 -6.176 1.00 79.69 87 LEU A CA 1
ATOM 616 C C . LEU A 1 87 ? 4.516 -13.638 -7.236 1.00 79.69 87 LEU A C 1
ATOM 618 O O . LEU A 1 87 ? 3.772 -14.566 -6.915 1.00 79.69 87 LEU A O 1
ATOM 622 N N . ALA A 1 88 ? 4.713 -13.294 -8.508 1.00 79.38 88 ALA A N 1
ATOM 623 C CA . ALA A 1 88 ? 4.229 -14.137 -9.592 1.00 79.38 88 ALA A CA 1
ATOM 624 C C . ALA A 1 88 ? 5.144 -15.370 -9.744 1.00 79.38 88 ALA A C 1
ATOM 626 O O . ALA A 1 88 ? 6.370 -15.246 -9.613 1.00 79.38 88 ALA A O 1
ATOM 627 N N . PRO A 1 89 ? 4.590 -16.559 -10.044 1.00 79.69 89 PRO A N 1
ATOM 628 C CA . PRO A 1 89 ? 5.394 -17.743 -10.322 1.00 79.69 89 PRO A CA 1
ATOM 629 C C . PRO A 1 89 ? 6.435 -17.472 -11.420 1.00 79.69 89 PRO A C 1
ATOM 631 O O . PRO A 1 89 ? 6.100 -16.945 -12.477 1.00 79.69 89 PRO A O 1
ATOM 634 N N . GLY A 1 90 ? 7.697 -17.841 -11.176 1.00 75.88 90 GLY A N 1
ATOM 635 C CA . GLY A 1 90 ? 8.780 -17.722 -12.163 1.00 75.88 90 GLY A CA 1
ATOM 636 C C . GLY A 1 90 ? 9.510 -16.370 -12.226 1.00 75.88 90 GLY A C 1
ATOM 637 O O . GLY A 1 90 ? 10.356 -16.203 -13.098 1.00 75.88 90 GLY A O 1
ATOM 638 N N . MET A 1 91 ? 9.242 -15.427 -11.313 1.00 66.75 91 MET A N 1
ATOM 639 C CA . MET A 1 91 ? 9.875 -14.088 -11.283 1.00 66.75 91 MET A CA 1
ATOM 640 C C . MET A 1 91 ? 11.347 -14.050 -10.814 1.00 66.75 91 MET A C 1
ATOM 642 O O . MET A 1 91 ? 11.951 -12.980 -10.785 1.00 66.75 91 MET A O 1
ATOM 646 N N . GLY A 1 92 ? 11.946 -15.186 -10.451 1.00 64.38 92 GLY A N 1
ATOM 647 C CA . GLY A 1 92 ? 13.341 -15.263 -10.009 1.00 64.38 92 GLY A CA 1
ATOM 648 C C . GLY A 1 92 ? 13.569 -16.335 -8.948 1.00 64.38 92 GLY A C 1
ATOM 649 O O . GLY A 1 92 ? 12.637 -17.011 -8.517 1.00 64.38 92 GLY A O 1
ATOM 650 N N . ASP A 1 93 ? 14.824 -16.503 -8.544 1.00 67.81 93 ASP A N 1
ATOM 651 C CA . ASP A 1 93 ? 15.224 -17.340 -7.414 1.00 67.81 93 ASP A CA 1
ATOM 652 C C . ASP A 1 93 ? 15.325 -16.508 -6.117 1.00 67.81 93 ASP A C 1
ATOM 654 O O . ASP A 1 93 ? 15.138 -15.288 -6.111 1.00 67.81 93 ASP A O 1
ATOM 658 N N . GLY A 1 94 ? 15.648 -17.160 -4.995 1.00 68.31 94 GLY A N 1
ATOM 659 C CA . GLY A 1 94 ? 15.8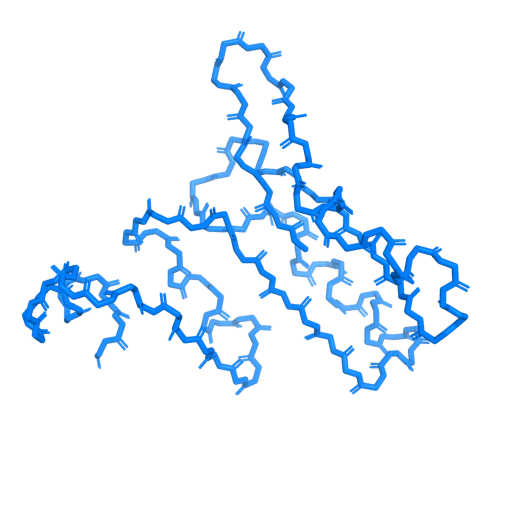34 -16.472 -3.711 1.00 68.31 94 GLY A CA 1
ATOM 660 C C . GLY A 1 94 ? 16.922 -15.388 -3.737 1.00 68.31 94 GLY A C 1
ATOM 661 O O . GLY A 1 94 ? 16.869 -14.455 -2.943 1.00 68.31 94 GLY A O 1
ATOM 662 N N . ILE A 1 95 ? 17.875 -15.442 -4.676 1.00 70.69 95 ILE A N 1
ATOM 663 C CA . ILE A 1 95 ? 18.915 -14.413 -4.814 1.00 70.69 95 ILE A CA 1
ATOM 664 C C . ILE A 1 95 ? 18.306 -13.107 -5.325 1.00 70.69 95 ILE A C 1
ATOM 666 O O . ILE A 1 95 ? 18.696 -12.035 -4.866 1.00 70.69 95 ILE A O 1
ATOM 670 N N . GLN A 1 96 ? 17.342 -13.167 -6.245 1.00 68.12 96 GLN A N 1
ATOM 671 C CA . GLN A 1 96 ? 16.649 -11.963 -6.713 1.00 68.12 96 GLN A CA 1
ATOM 672 C C . GLN A 1 96 ? 15.775 -11.339 -5.619 1.00 68.12 96 GLN A C 1
ATOM 674 O O . GLN A 1 96 ? 15.749 -10.115 -5.496 1.00 68.12 96 GLN A O 1
ATOM 679 N N . ALA A 1 97 ? 15.149 -12.157 -4.768 1.00 69.69 97 ALA A N 1
ATOM 680 C CA . ALA A 1 97 ? 14.412 -11.669 -3.602 1.00 69.69 97 ALA A CA 1
ATOM 681 C C . ALA A 1 97 ? 15.339 -10.992 -2.571 1.00 69.69 97 ALA A C 1
ATOM 683 O O . ALA A 1 97 ? 15.055 -9.880 -2.129 1.00 69.69 97 ALA A O 1
ATOM 684 N N . ALA A 1 98 ? 16.491 -11.599 -2.259 1.00 69.81 98 ALA A N 1
ATOM 685 C CA . ALA A 1 98 ? 17.491 -10.995 -1.372 1.00 69.81 98 ALA A CA 1
ATOM 686 C C . ALA A 1 98 ? 18.056 -9.692 -1.948 1.00 69.81 98 ALA A C 1
ATOM 688 O O . ALA A 1 98 ? 18.174 -8.693 -1.243 1.00 69.81 98 ALA A O 1
ATOM 689 N N . LYS A 1 99 ? 18.358 -9.664 -3.253 1.00 66.62 99 LYS A N 1
ATOM 690 C CA . LYS A 1 99 ? 18.796 -8.436 -3.924 1.00 66.62 99 LYS A CA 1
ATOM 691 C C . LYS A 1 99 ? 17.765 -7.328 -3.778 1.00 66.62 99 LYS A C 1
ATOM 693 O O . LYS A 1 99 ? 18.174 -6.196 -3.578 1.00 66.62 99 LYS A O 1
ATOM 698 N N . ALA A 1 100 ? 16.474 -7.637 -3.878 1.00 66.12 100 ALA A N 1
ATOM 699 C CA . ALA A 1 100 ? 15.396 -6.664 -3.740 1.00 66.12 100 ALA A CA 1
ATOM 700 C C . ALA A 1 100 ? 15.127 -6.203 -2.298 1.00 66.12 100 ALA A C 1
ATOM 702 O O . ALA A 1 100 ? 14.233 -5.387 -2.100 1.00 66.12 100 ALA A O 1
ATOM 703 N N . GLY A 1 101 ? 15.884 -6.695 -1.309 1.00 63.84 101 GLY A N 1
ATOM 704 C CA . GLY A 1 101 ? 15.688 -6.356 0.103 1.00 63.84 101 GLY A CA 1
ATOM 705 C C . GLY A 1 101 ? 14.424 -6.973 0.708 1.00 63.84 101 GLY A C 1
ATOM 706 O O . GLY A 1 101 ? 13.892 -6.437 1.674 1.00 63.84 101 GLY A O 1
ATOM 707 N N . ILE A 1 102 ? 13.920 -8.059 0.109 1.00 68.50 102 ILE A N 1
ATOM 708 C CA . ILE A 1 102 ? 12.706 -8.771 0.540 1.00 68.50 102 ILE A CA 1
ATOM 709 C C . ILE A 1 102 ? 13.024 -9.885 1.558 1.00 68.50 102 ILE A C 1
ATOM 711 O O . ILE A 1 102 ? 12.162 -10.235 2.363 1.00 68.50 102 ILE A O 1
ATOM 715 N N . LEU A 1 103 ? 14.238 -10.449 1.503 1.00 59.38 103 LEU A N 1
ATOM 716 C CA . LEU A 1 103 ? 14.769 -11.459 2.433 1.00 59.38 103 LEU A CA 1
ATOM 717 C C . LEU A 1 103 ? 15.785 -10.824 3.381 1.00 59.38 103 LEU A C 1
ATOM 719 O O . LEU A 1 103 ? 15.793 -11.226 4.564 1.00 59.38 103 LEU A O 1
#

pLDDT: mean 85.66, std 10.42, range [58.16, 97.94]

Radius of gyration: 14.72 Å; chains: 1; bounding box: 39×33×33 Å

Sequence (103 aa):
AVDPSSPFSGGALLGDRIRMADHASDPGVYIRSMATRGHLGGLAWSAPQAIRVLDAAGCDVILVETVGVGQSEVEIASQADTSVVLLAPGMGDGIQAAKAGIL